Protein AF-A0A3N5TN96-F1 (afdb_monomer_lite)

Secondary structure (DSSP, 8-state):
------TTS----S--SSS-TTT-HHHHHHHHHHHHHHHHHHHSTTEEEEEEEEE--TTS-TTS-SEEEEEEEEPTT--HHHHHHHHHHHHHHHHHTHHHHHHHHHTT-S---

pLDDT: mean 84.83, std 13.19, range [49.75, 96.5]

Structure (mmCIF, N/CA/C/O backbone):
data_AF-A0A3N5TN96-F1
#
_entry.id   AF-A0A3N5TN96-F1
#
loop_
_atom_site.group_PDB
_atom_site.id
_atom_site.type_symbol
_atom_site.label_atom_id
_atom_site.label_alt_id
_atom_site.label_comp_id
_atom_site.label_asym_id
_atom_site.label_entity_id
_atom_site.label_seq_id
_atom_site.pdbx_PDB_ins_code
_atom_site.Cartn_x
_atom_site.Cartn_y
_atom_site.Cartn_z
_atom_site.occupancy
_atom_site.B_iso_or_equiv
_atom_site.auth_seq_id
_atom_site.auth_comp_id
_atom_site.auth_asym_id
_atom_site.auth_atom_id
_atom_site.pdbx_PDB_model_num
ATOM 1 N N . LEU A 1 1 ? -4.524 7.836 -9.790 1.00 65.06 1 LEU A N 1
ATOM 2 C CA . LEU A 1 1 ? -4.500 8.753 -8.627 1.00 65.06 1 LEU A CA 1
ATOM 3 C C . LEU A 1 1 ? -5.920 9.206 -8.350 1.00 65.06 1 LEU A C 1
ATOM 5 O O . LEU A 1 1 ? -6.777 9.007 -9.201 1.00 65.06 1 LEU A O 1
ATOM 9 N N . ASN A 1 2 ? -6.171 9.800 -7.188 1.00 67.44 2 ASN A N 1
ATOM 10 C CA . ASN A 1 2 ? -7.531 10.164 -6.786 1.00 67.44 2 ASN A CA 1
ATOM 11 C C . ASN A 1 2 ? -8.064 11.427 -7.483 1.00 67.44 2 ASN A C 1
ATOM 13 O O . ASN A 1 2 ? -9.220 11.766 -7.275 1.00 67.44 2 ASN A O 1
ATOM 17 N N . GLY A 1 3 ? -7.242 12.130 -8.276 1.00 70.38 3 GLY A N 1
ATOM 18 C CA . GLY A 1 3 ? -7.650 13.336 -9.015 1.00 70.38 3 GLY A CA 1
ATOM 19 C C . GLY A 1 3 ? -7.964 14.549 -8.130 1.00 70.38 3 GLY A C 1
ATOM 20 O O . GLY A 1 3 ? -8.444 15.561 -8.625 1.00 70.38 3 GLY A O 1
ATOM 21 N N . LEU A 1 4 ? -7.698 14.453 -6.825 1.00 75.00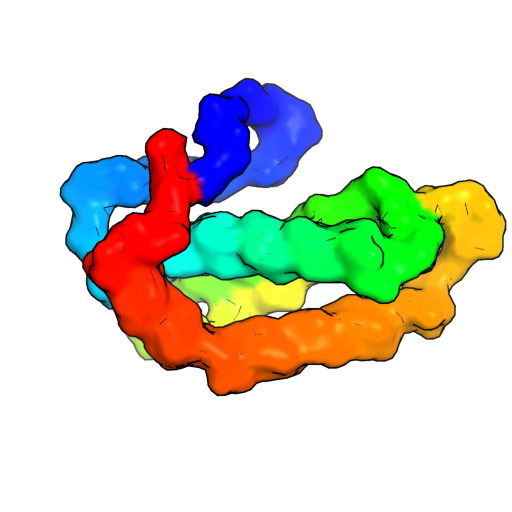 4 LEU A N 1
ATOM 22 C CA . LEU A 1 4 ? -7.995 15.476 -5.828 1.00 75.00 4 LEU A CA 1
ATOM 23 C C . LEU A 1 4 ? -6.705 16.117 -5.321 1.00 75.00 4 LEU A C 1
ATOM 25 O O . LEU A 1 4 ? -5.695 15.435 -5.144 1.00 75.00 4 LEU A O 1
ATOM 29 N N . ILE A 1 5 ? -6.777 17.410 -5.019 1.00 73.00 5 ILE A N 1
ATOM 30 C CA . ILE A 1 5 ? -5.771 18.123 -4.231 1.00 73.00 5 ILE A CA 1
ATOM 31 C C . ILE A 1 5 ? -6.324 18.204 -2.805 1.00 73.0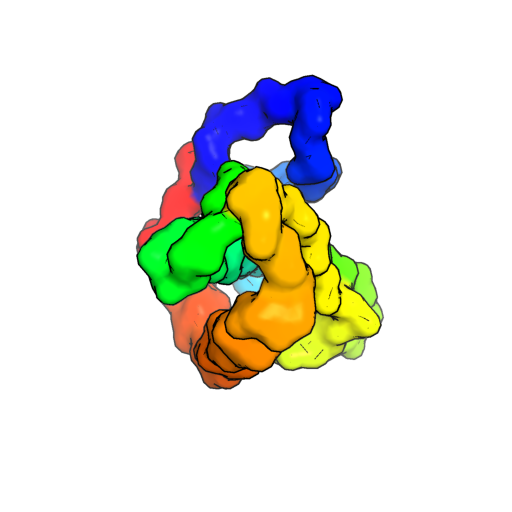0 5 ILE A C 1
ATOM 33 O O . ILE A 1 5 ? -7.274 18.943 -2.555 1.00 73.00 5 ILE A O 1
ATOM 37 N N . SER A 1 6 ? -5.782 17.408 -1.880 1.00 68.25 6 SER A N 1
ATOM 38 C CA . SER A 1 6 ? -6.214 17.398 -0.476 1.00 68.25 6 SER A CA 1
ATOM 39 C C . SER A 1 6 ? -5.247 18.195 0.391 1.00 68.25 6 SER A C 1
ATOM 41 O O . SER A 1 6 ? -4.088 17.825 0.521 1.00 68.25 6 SER A O 1
ATOM 43 N N . MET A 1 7 ? -5.721 19.267 1.027 1.00 68.19 7 MET A N 1
ATOM 44 C CA . MET A 1 7 ? -4.884 20.100 1.908 1.00 68.19 7 MET A CA 1
ATOM 45 C C . MET A 1 7 ? -4.556 19.421 3.247 1.00 68.19 7 MET A C 1
ATOM 47 O O . MET A 1 7 ? -3.576 19.785 3.889 1.00 68.19 7 MET A O 1
ATOM 51 N N . ASN A 1 8 ? -5.358 18.434 3.660 1.00 70.12 8 ASN A N 1
ATOM 52 C CA . ASN A 1 8 ? -5.294 17.837 4.998 1.00 70.12 8 ASN A CA 1
ATOM 53 C C . ASN A 1 8 ? -4.795 16.383 5.000 1.00 70.12 8 ASN A C 1
ATOM 55 O O . ASN A 1 8 ? -4.774 15.757 6.058 1.00 70.12 8 ASN A O 1
ATOM 59 N N . TRP A 1 9 ? -4.411 15.827 3.844 1.00 72.25 9 TRP A N 1
ATOM 60 C CA . TRP A 1 9 ? -3.940 14.442 3.730 1.00 72.25 9 TRP A CA 1
ATOM 61 C C . TRP A 1 9 ? -2.518 14.354 3.175 1.00 72.25 9 TRP A C 1
ATOM 63 O O . TRP A 1 9 ? -2.139 15.183 2.345 1.00 72.25 9 TRP A O 1
ATOM 73 N N . PRO A 1 10 ? -1.737 13.330 3.573 1.00 72.44 10 PRO A N 1
ATOM 74 C CA . PRO A 1 10 ? -0.440 13.066 2.965 1.00 72.44 10 PRO A CA 1
ATOM 75 C C . PRO A 1 10 ? -0.573 12.900 1.445 1.00 72.44 10 PRO A C 1
ATOM 77 O O . PRO A 1 10 ? -1.334 12.057 0.967 1.00 72.44 10 PRO A O 1
ATOM 80 N N . MET A 1 11 ? 0.182 13.694 0.687 1.00 68.12 11 MET A N 1
ATOM 81 C CA . MET A 1 11 ? 0.251 13.617 -0.773 1.00 68.12 11 MET A CA 1
ATOM 82 C C . MET A 1 11 ? 1.701 13.486 -1.227 1.00 68.12 11 MET A C 1
ATOM 84 O O . MET A 1 11 ? 2.602 14.113 -0.670 1.00 68.12 11 MET A O 1
ATOM 88 N N . GLY A 1 12 ? 1.922 12.698 -2.278 1.00 60.56 12 GLY A N 1
ATOM 89 C CA . GLY A 1 12 ? 3.187 12.730 -3.000 1.00 60.56 12 GLY A CA 1
ATOM 90 C C . GLY A 1 12 ? 3.354 14.079 -3.701 1.00 60.56 12 GLY A C 1
ATOM 91 O O . GLY A 1 12 ? 2.438 14.554 -4.365 1.00 60.56 12 GLY A O 1
ATOM 92 N N . THR A 1 13 ? 4.532 14.688 -3.586 1.00 66.06 13 THR A N 1
ATOM 93 C CA . THR A 1 13 ? 4.869 15.957 -4.261 1.00 66.06 13 THR A CA 1
ATOM 94 C C . THR A 1 13 ? 5.289 15.761 -5.720 1.00 66.06 13 THR A C 1
ATOM 96 O O . THR A 1 13 ? 5.541 16.721 -6.447 1.00 66.06 13 THR A O 1
ATOM 99 N N . GLU A 1 14 ? 5.375 14.509 -6.171 1.00 63.91 14 GLU A N 1
ATOM 100 C CA . GLU A 1 14 ? 5.833 14.173 -7.507 1.00 63.91 14 GLU A CA 1
ATOM 101 C C . GLU A 1 14 ? 4.707 14.226 -8.549 1.00 63.91 14 GLU A C 1
ATOM 103 O O . GLU A 1 14 ? 3.729 13.479 -8.482 1.00 63.91 14 GLU A O 1
ATOM 108 N N . ALA A 1 15 ? 4.896 15.059 -9.578 1.00 59.25 15 ALA A N 1
ATOM 109 C CA . ALA A 1 15 ? 4.016 15.099 -10.740 1.00 59.25 15 ALA A CA 1
ATOM 110 C C . ALA A 1 15 ? 3.974 13.736 -11.450 1.00 59.25 15 ALA A C 1
ATOM 112 O O . ALA A 1 15 ? 5.001 13.226 -11.906 1.00 59.25 15 ALA A O 1
ATOM 113 N N . ALA A 1 16 ? 2.772 13.172 -11.576 1.00 57.81 16 ALA A N 1
ATOM 114 C CA . ALA A 1 16 ? 2.560 11.867 -12.194 1.00 57.81 16 ALA A CA 1
ATOM 115 C C . ALA A 1 16 ? 2.223 11.942 -13.702 1.00 57.81 16 ALA A C 1
ATOM 117 O O . ALA A 1 16 ? 2.407 10.961 -14.433 1.00 57.81 16 ALA A O 1
ATOM 118 N N . ALA A 1 17 ? 1.753 13.091 -14.198 1.00 57.06 17 ALA A N 1
ATOM 119 C CA . ALA A 1 17 ? 1.492 13.337 -15.619 1.00 57.06 17 ALA A CA 1
ATOM 120 C C . ALA A 1 17 ? 2.783 13.698 -16.389 1.00 57.06 17 ALA A C 1
ATOM 122 O O . ALA A 1 17 ? 3.701 14.289 -15.830 1.00 57.06 17 ALA A O 1
ATOM 123 N N . GLY A 1 18 ? 2.871 13.323 -17.672 1.00 49.97 18 GLY A N 1
ATOM 124 C CA . GLY A 1 18 ? 3.956 13.738 -18.584 1.00 49.97 18 GLY A CA 1
ATOM 125 C C . GLY A 1 18 ? 5.317 13.038 -18.431 1.00 49.97 18 GLY A C 1
ATOM 126 O O . GLY A 1 18 ? 6.147 13.140 -19.329 1.00 49.97 18 GLY A O 1
ATOM 127 N N . LYS A 1 19 ? 5.558 12.288 -17.350 1.00 56.38 19 LYS A N 1
ATOM 128 C CA . LYS A 1 19 ? 6.827 11.568 -17.128 1.00 56.38 19 LYS A CA 1
ATOM 129 C C . LYS A 1 19 ? 6.807 10.129 -17.659 1.00 56.38 19 LYS A C 1
ATOM 131 O O . LYS A 1 19 ? 5.747 9.495 -17.719 1.00 56.38 19 LYS A O 1
ATOM 136 N N . ASN A 1 20 ? 7.987 9.617 -18.034 1.00 49.75 20 ASN A N 1
ATOM 137 C CA . ASN A 1 20 ? 8.156 8.291 -18.635 1.00 49.75 20 ASN A CA 1
ATOM 138 C C . ASN A 1 20 ? 7.535 7.194 -17.746 1.00 49.75 20 ASN A C 1
ATOM 140 O O . ASN A 1 20 ? 7.835 7.107 -16.556 1.00 49.75 20 ASN A O 1
ATOM 144 N N . ARG A 1 21 ? 6.653 6.364 -18.323 1.00 50.69 21 ARG A N 1
ATOM 145 C CA . ARG A 1 21 ? 5.788 5.421 -17.582 1.00 50.69 21 ARG A CA 1
ATOM 146 C C . ARG A 1 21 ? 6.557 4.297 -16.884 1.00 50.69 21 ARG A C 1
ATOM 148 O O . ARG A 1 21 ? 5.997 3.646 -16.014 1.00 50.69 21 ARG A O 1
ATOM 155 N N . VAL A 1 22 ? 7.804 4.069 -17.291 1.00 50.97 22 VAL A N 1
ATOM 156 C CA . VAL A 1 22 ? 8.610 2.906 -16.896 1.00 50.97 22 VAL A CA 1
ATOM 157 C C . VAL A 1 22 ? 9.706 3.271 -15.890 1.00 50.97 22 VAL A C 1
ATOM 159 O O . VAL A 1 22 ? 10.115 2.432 -15.098 1.00 50.97 22 VAL A O 1
ATOM 162 N N . SER A 1 23 ? 10.186 4.516 -15.894 1.00 55.78 23 SER A N 1
ATOM 163 C CA . SER A 1 23 ? 11.493 4.847 -15.300 1.00 55.78 23 SER A CA 1
ATOM 164 C C . SER A 1 23 ? 11.424 5.590 -13.970 1.00 55.78 23 SER A C 1
ATOM 166 O O . SER A 1 23 ? 12.463 5.804 -13.352 1.00 55.78 23 SER A O 1
ATOM 168 N N . GLN A 1 24 ? 10.239 6.030 -13.538 1.00 70.25 24 GLN A N 1
ATOM 169 C CA . GLN A 1 24 ? 10.123 6.852 -12.339 1.00 70.25 24 GLN A CA 1
ATOM 170 C C . GLN A 1 24 ? 9.367 6.135 -11.224 1.00 70.25 24 GLN A C 1
ATOM 172 O O . GLN A 1 24 ? 8.143 5.992 -11.264 1.00 70.25 24 GLN A O 1
ATOM 177 N N . ALA A 1 25 ? 10.127 5.707 -10.216 1.00 76.75 25 ALA A N 1
ATOM 178 C CA . ALA A 1 25 ? 9.627 4.939 -9.084 1.00 76.75 25 ALA A CA 1
ATOM 179 C C . ALA A 1 25 ? 8.473 5.636 -8.347 1.00 76.75 25 ALA A C 1
ATOM 181 O O . ALA A 1 25 ? 7.506 4.971 -7.991 1.00 76.75 25 ALA A O 1
ATOM 182 N N . GLY A 1 26 ? 8.500 6.963 -8.175 1.00 77.00 26 GLY A N 1
ATOM 183 C CA . GLY A 1 26 ? 7.452 7.636 -7.405 1.00 77.00 26 GLY A CA 1
ATOM 184 C C . GLY A 1 26 ? 6.095 7.706 -8.114 1.00 77.00 26 GLY A C 1
ATOM 185 O O . GLY A 1 26 ? 5.069 7.606 -7.446 1.00 77.00 26 GLY A O 1
ATOM 186 N N . LYS A 1 27 ? 6.026 7.710 -9.455 1.00 80.06 27 LYS A N 1
ATOM 187 C CA . LYS A 1 27 ? 4.748 7.509 -10.169 1.00 80.06 27 LYS A CA 1
ATOM 188 C C . LYS A 1 27 ? 4.183 6.107 -9.935 1.00 80.06 27 LYS A C 1
ATOM 190 O O . LYS A 1 27 ? 2.986 5.968 -9.682 1.00 80.06 27 LYS A O 1
ATOM 195 N N . ILE A 1 28 ? 5.034 5.084 -10.031 1.00 87.75 28 ILE A N 1
ATOM 196 C CA . ILE A 1 28 ? 4.649 3.686 -9.794 1.00 87.75 28 ILE A CA 1
ATOM 197 C C . ILE A 1 28 ? 4.127 3.546 -8.362 1.00 87.75 28 ILE A C 1
ATOM 199 O O . ILE A 1 28 ? 3.011 3.069 -8.158 1.00 87.75 28 ILE A O 1
ATOM 203 N N . TYR A 1 29 ? 4.887 4.040 -7.386 1.00 90.69 29 TYR A N 1
ATOM 204 C CA . TYR A 1 29 ? 4.541 3.970 -5.973 1.00 90.69 29 TYR A CA 1
ATOM 205 C C . TYR A 1 29 ? 3.313 4.786 -5.603 1.00 90.69 29 TYR A C 1
ATOM 207 O O . TYR A 1 29 ? 2.509 4.303 -4.819 1.00 90.69 29 TYR A O 1
ATOM 215 N N . ASN A 1 30 ? 3.087 5.950 -6.207 1.00 88.44 30 ASN A N 1
ATOM 216 C CA . ASN A 1 30 ? 1.858 6.705 -5.980 1.00 88.44 30 ASN A CA 1
ATOM 217 C C . ASN A 1 30 ? 0.615 5.904 -6.404 1.00 88.44 30 ASN A C 1
ATOM 219 O O . ASN A 1 30 ? -0.364 5.819 -5.663 1.00 88.44 30 ASN A O 1
ATOM 223 N N . VAL A 1 31 ? 0.637 5.278 -7.586 1.00 90.44 31 VAL A N 1
ATOM 224 C CA . VAL A 1 31 ? -0.498 4.458 -8.046 1.00 90.44 31 VAL A CA 1
ATOM 225 C C . VAL A 1 31 ? -0.625 3.178 -7.211 1.00 90.44 31 VAL A C 1
ATOM 227 O O . VAL A 1 31 ? -1.741 2.797 -6.853 1.00 90.44 31 VAL A O 1
ATOM 230 N N . LEU A 1 32 ? 0.498 2.545 -6.863 1.00 92.44 32 LEU A N 1
ATOM 231 C CA . LEU A 1 32 ? 0.533 1.343 -6.029 1.00 92.44 32 LEU A CA 1
ATOM 232 C C . LEU A 1 32 ? -0.003 1.614 -4.617 1.00 92.44 32 LEU A C 1
ATOM 234 O O . LEU A 1 32 ? -0.851 0.868 -4.137 1.00 92.44 32 LEU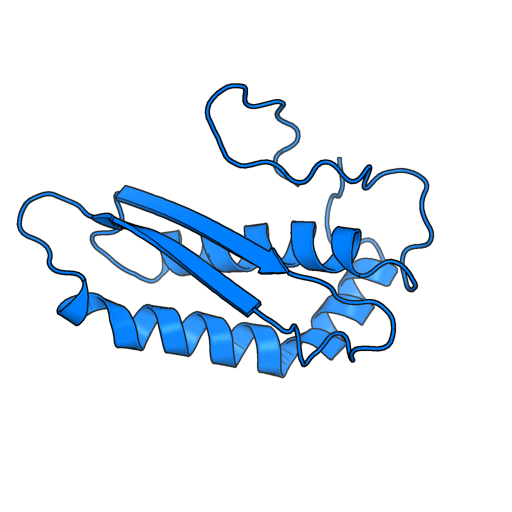 A O 1
ATOM 238 N N . ALA A 1 33 ? 0.410 2.711 -3.984 1.00 93.62 33 ALA A N 1
ATOM 239 C CA . ALA A 1 33 ? -0.054 3.122 -2.664 1.00 93.62 33 ALA A CA 1
ATOM 240 C C . ALA A 1 33 ? -1.579 3.280 -2.634 1.00 93.62 33 ALA A C 1
ATOM 242 O O . ALA A 1 33 ? -2.239 2.753 -1.741 1.00 93.62 33 ALA A O 1
ATOM 243 N N . HIS A 1 34 ? -2.165 3.915 -3.654 1.00 92.44 34 HIS A N 1
ATOM 244 C CA . HIS A 1 34 ? -3.621 4.008 -3.777 1.00 92.44 34 HIS A CA 1
ATOM 245 C C . HIS A 1 34 ? -4.299 2.653 -3.995 1.00 92.44 34 HIS A C 1
ATOM 247 O O . HIS A 1 34 ? -5.378 2.418 -3.450 1.00 92.44 34 HIS A O 1
ATOM 253 N N . LYS A 1 35 ? -3.695 1.761 -4.789 1.00 93.56 35 LYS A N 1
ATOM 254 C CA . LYS A 1 35 ? -4.218 0.407 -5.011 1.00 93.56 35 LYS A CA 1
ATOM 255 C C . LYS A 1 35 ? -4.245 -0.385 -3.702 1.00 93.56 35 LYS A C 1
ATOM 257 O O . LYS A 1 35 ? -5.295 -0.930 -3.365 1.00 93.56 35 LYS A O 1
ATOM 262 N N . ILE A 1 36 ? -3.142 -0.376 -2.954 1.00 95.62 36 ILE A N 1
ATOM 263 C CA . ILE A 1 36 ? -3.018 -1.041 -1.653 1.00 95.62 36 ILE A CA 1
ATOM 264 C C . ILE A 1 36 ? -4.008 -0.444 -0.649 1.00 95.62 36 ILE A C 1
ATOM 266 O O . ILE A 1 36 ? -4.759 -1.190 -0.028 1.00 95.62 36 ILE A O 1
ATOM 270 N N . ALA A 1 37 ? -4.075 0.888 -0.533 1.00 95.50 37 ALA A N 1
ATOM 271 C CA . ALA A 1 37 ? -5.003 1.567 0.375 1.00 95.50 37 ALA A CA 1
ATOM 272 C C . ALA A 1 37 ? -6.456 1.154 0.094 1.00 95.50 37 ALA A C 1
ATOM 274 O O . ALA A 1 37 ? -7.207 0.809 1.003 1.00 95.50 37 ALA A O 1
ATOM 275 N N . LYS A 1 38 ? -6.838 1.126 -1.189 1.00 94.62 38 LYS A N 1
ATOM 276 C CA . LYS A 1 38 ? -8.181 0.737 -1.628 1.00 94.62 38 LYS A CA 1
ATOM 277 C C . LYS A 1 38 ? -8.493 -0.732 -1.347 1.00 94.62 38 LYS A C 1
ATOM 279 O O . LYS A 1 38 ? -9.638 -1.036 -1.028 1.00 94.62 38 LYS A O 1
ATOM 284 N N . GLN A 1 39 ? -7.526 -1.633 -1.507 1.00 95.00 39 GLN A N 1
ATOM 285 C CA . GLN A 1 39 ? -7.711 -3.047 -1.176 1.00 95.00 39 GLN A CA 1
ATOM 286 C C . GLN A 1 39 ? -7.822 -3.257 0.329 1.00 95.00 39 GLN A C 1
ATOM 288 O O . GLN A 1 39 ? -8.801 -3.843 0.772 1.00 95.00 39 GLN A O 1
ATOM 293 N N . GLY A 1 40 ? -6.888 -2.707 1.111 1.00 95.25 40 GLY A N 1
ATOM 294 C CA . GLY A 1 40 ? -6.916 -2.798 2.569 1.00 95.25 40 GLY A CA 1
ATOM 295 C C . GLY A 1 40 ? -8.233 -2.282 3.144 1.00 95.25 40 GLY A C 1
ATOM 296 O O . GLY A 1 40 ? -8.875 -2.986 3.910 1.00 95.25 40 GLY A O 1
ATOM 297 N N . TYR A 1 41 ? -8.699 -1.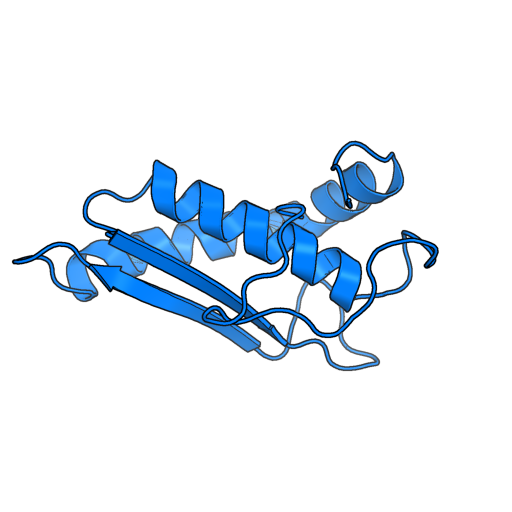116 2.688 1.00 95.81 41 TYR A N 1
ATOM 298 C CA . TYR A 1 41 ? -9.982 -0.552 3.117 1.00 95.81 41 TYR A CA 1
ATOM 299 C C . TYR A 1 41 ? -11.201 -1.424 2.760 1.00 95.81 41 TYR A C 1
ATOM 301 O O . TYR A 1 41 ? -12.202 -1.399 3.462 1.00 95.81 41 TYR A O 1
ATOM 309 N N . ARG A 1 42 ? -11.153 -2.175 1.650 1.00 95.31 42 ARG A N 1
ATOM 310 C CA . ARG A 1 42 ? -12.273 -3.023 1.200 1.00 95.31 42 ARG A CA 1
ATOM 311 C C . ARG A 1 42 ? -12.271 -4.416 1.817 1.00 95.31 42 ARG A C 1
ATOM 313 O O . ARG A 1 42 ? -13.335 -5.006 1.956 1.00 95.31 42 ARG A O 1
ATOM 320 N N . GLU A 1 43 ? -11.092 -4.965 2.078 1.00 95.19 43 GLU A N 1
ATOM 321 C CA . GLU A 1 43 ? -10.913 -6.354 2.511 1.00 95.19 43 GLU A CA 1
ATOM 322 C C . GLU A 1 43 ? -10.839 -6.493 4.034 1.00 95.19 43 GLU A C 1
ATOM 324 O O . GLU A 1 43 ? -11.107 -7.572 4.557 1.00 95.19 43 GLU A O 1
ATOM 329 N N . ILE A 1 44 ? -10.470 -5.425 4.746 1.00 95.56 44 ILE A N 1
ATOM 330 C CA . ILE A 1 44 ? -10.238 -5.450 6.189 1.00 95.56 44 ILE A CA 1
ATOM 331 C C . ILE A 1 44 ? -11.326 -4.635 6.885 1.00 95.56 44 ILE A C 1
ATOM 333 O O . ILE A 1 44 ? -11.360 -3.408 6.801 1.00 95.56 44 ILE A O 1
ATOM 337 N N . ASP A 1 45 ? -12.197 -5.341 7.600 1.00 94.31 45 ASP A N 1
ATOM 338 C CA . ASP A 1 45 ? -13.264 -4.741 8.396 1.00 94.31 45 ASP A CA 1
ATOM 339 C C . ASP A 1 45 ? -12.713 -3.934 9.587 1.00 94.31 45 ASP A C 1
ATOM 341 O O . ASP A 1 45 ? -11.689 -4.280 10.184 1.00 94.31 45 ASP A O 1
ATOM 345 N N . GLY A 1 46 ? -13.403 -2.851 9.950 1.00 93.94 46 GLY A N 1
ATOM 346 C CA . GLY A 1 46 ? -13.026 -1.987 11.071 1.00 93.94 46 GLY A CA 1
ATOM 347 C C . GLY A 1 46 ? -11.956 -0.928 10.774 1.00 93.94 46 GLY A C 1
ATOM 348 O O . GLY A 1 46 ? -11.516 -0.244 11.703 1.00 93.94 46 GLY A O 1
ATOM 349 N N . ILE A 1 47 ? -11.530 -0.760 9.515 1.00 96.31 47 ILE A N 1
ATOM 350 C CA . ILE A 1 47 ? -10.683 0.367 9.094 1.00 96.31 47 ILE A CA 1
ATOM 351 C C . ILE A 1 47 ? -11.558 1.587 8.798 1.00 96.31 47 ILE A C 1
ATOM 353 O O . ILE A 1 47 ? -12.367 1.580 7.874 1.00 96.31 47 ILE A O 1
ATOM 357 N N . LYS A 1 48 ? -11.324 2.682 9.526 1.00 95.94 48 LYS A N 1
ATOM 358 C CA . LYS A 1 48 ? -11.955 3.980 9.267 1.00 95.94 48 LYS A CA 1
ATOM 359 C C . LYS A 1 48 ? -11.198 4.777 8.204 1.00 95.94 48 LYS A C 1
ATOM 361 O O . LYS A 1 48 ? -11.811 5.329 7.296 1.00 95.94 48 LYS A O 1
ATOM 366 N N . GLU A 1 49 ? -9.871 4.828 8.306 1.00 94.44 49 GLU A N 1
ATOM 367 C CA . GLU A 1 49 ? -8.992 5.505 7.342 1.00 94.44 49 GLU A CA 1
ATOM 368 C C . GLU A 1 49 ? -7.689 4.725 7.173 1.00 94.44 49 GLU A C 1
ATOM 370 O O . GLU A 1 49 ? -7.181 4.140 8.131 1.00 94.44 49 GLU A O 1
ATOM 375 N N . VAL A 1 50 ? -7.122 4.748 5.967 1.00 95.00 50 VAL A N 1
ATOM 376 C CA . VAL A 1 50 ? -5.821 4.140 5.675 1.00 95.00 50 VAL A CA 1
ATOM 377 C C . VAL A 1 50 ? -5.006 5.020 4.737 1.00 95.00 50 VAL A C 1
ATOM 379 O O . VAL A 1 50 ? -5.482 5.452 3.687 1.00 95.00 50 VAL A O 1
ATOM 382 N N . TYR A 1 51 ? -3.747 5.232 5.103 1.00 95.00 51 TYR A N 1
ATOM 383 C CA . TYR A 1 51 ? -2.755 5.939 4.303 1.00 95.00 51 TYR A CA 1
ATOM 384 C C . TYR A 1 51 ? -1.573 5.010 4.057 1.00 95.00 51 TYR A C 1
ATOM 386 O O . TYR A 1 51 ? -1.009 4.455 5.000 1.00 95.00 51 TYR A O 1
ATOM 394 N N . ILE A 1 52 ? -1.193 4.848 2.791 1.00 95.25 52 ILE A N 1
ATOM 395 C CA . ILE A 1 52 ? -0.038 4.043 2.394 1.00 95.25 52 ILE A CA 1
ATOM 396 C C . ILE A 1 52 ? 1.071 4.982 1.942 1.00 95.25 52 ILE A C 1
ATOM 398 O O . ILE A 1 52 ? 0.880 5.779 1.025 1.00 95.25 52 ILE A O 1
ATOM 402 N N . ILE A 1 53 ? 2.227 4.878 2.589 1.00 93.31 53 ILE A N 1
ATOM 403 C CA . ILE A 1 53 ? 3.416 5.676 2.298 1.00 93.31 53 ILE A CA 1
ATOM 404 C C . ILE A 1 53 ? 4.507 4.718 1.835 1.00 93.31 53 ILE A C 1
ATOM 406 O O . ILE A 1 53 ? 4.858 3.785 2.553 1.00 93.31 53 ILE A O 1
ATOM 410 N N . ILE A 1 54 ? 5.044 4.953 0.640 1.00 93.06 54 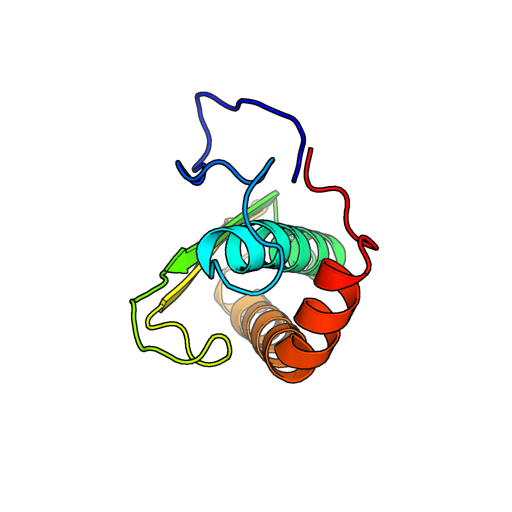ILE A N 1
ATOM 411 C CA . ILE A 1 54 ? 6.140 4.167 0.069 1.00 93.06 54 ILE A CA 1
ATOM 412 C C . ILE A 1 54 ? 7.305 5.111 -0.195 1.00 93.06 54 ILE A C 1
ATOM 414 O O . ILE A 1 54 ? 7.147 6.123 -0.880 1.00 93.06 54 ILE A O 1
ATOM 418 N N . LEU A 1 55 ? 8.476 4.777 0.339 1.00 90.56 55 LEU A N 1
ATOM 419 C CA . LEU A 1 55 ? 9.698 5.535 0.111 1.00 90.56 55 LEU A CA 1
ATOM 420 C C . LEU A 1 55 ? 10.482 4.916 -1.043 1.00 90.56 55 LEU A C 1
ATOM 422 O O . LEU A 1 55 ? 10.822 3.737 -1.010 1.00 90.56 55 LEU A O 1
ATOM 426 N N . SER A 1 56 ? 10.818 5.722 -2.048 1.00 86.62 56 SER A N 1
ATOM 427 C CA . SER A 1 56 ? 11.769 5.333 -3.091 1.00 86.62 56 SER A CA 1
ATOM 428 C C . SER A 1 56 ? 13.179 5.804 -2.766 1.00 86.62 56 SER A C 1
ATOM 430 O O . SER A 1 56 ? 13.360 6.928 -2.300 1.00 86.62 56 SER A O 1
ATOM 432 N N . ARG A 1 57 ? 14.182 5.004 -3.135 1.00 85.62 57 ARG A N 1
ATOM 433 C CA . ARG A 1 57 ? 15.590 5.410 -3.167 1.00 85.62 57 ARG A CA 1
ATOM 434 C C . ARG A 1 57 ? 16.186 5.081 -4.531 1.00 85.62 57 ARG A C 1
ATOM 436 O O . ARG A 1 57 ? 15.986 3.987 -5.052 1.00 85.62 57 ARG A O 1
ATOM 443 N N . ILE A 1 58 ? 16.908 6.038 -5.114 1.00 83.38 58 ILE A N 1
ATOM 444 C CA . ILE A 1 58 ? 17.582 5.861 -6.408 1.00 83.38 58 ILE A CA 1
ATOM 445 C C . ILE A 1 58 ? 18.525 4.653 -6.335 1.00 83.38 58 ILE A C 1
ATOM 447 O O . ILE A 1 58 ? 19.201 4.448 -5.329 1.00 83.38 58 ILE A O 1
ATOM 451 N N . GLY A 1 59 ? 18.536 3.843 -7.396 1.00 84.12 59 GLY A N 1
ATOM 452 C CA . GLY A 1 59 ? 19.356 2.632 -7.483 1.00 84.12 59 GLY A CA 1
ATOM 453 C C . GLY A 1 59 ? 18.816 1.434 -6.698 1.00 84.12 59 GLY A C 1
ATOM 454 O O . GLY A 1 59 ? 19.448 0.386 -6.705 1.00 84.12 59 GLY A O 1
ATOM 455 N N . THR A 1 60 ? 17.661 1.563 -6.037 1.00 85.56 60 THR A N 1
ATOM 456 C CA . THR A 1 60 ? 16.996 0.438 -5.364 1.00 85.56 60 THR A CA 1
ATOM 457 C C . THR A 1 60 ? 15.972 -0.210 -6.312 1.00 85.56 60 THR A C 1
ATOM 459 O O . THR A 1 60 ? 15.292 0.530 -7.035 1.00 85.56 60 THR A O 1
ATOM 462 N N . PRO A 1 61 ? 15.855 -1.553 -6.354 1.00 88.06 61 PRO A N 1
ATOM 463 C CA . PRO A 1 61 ? 14.819 -2.233 -7.130 1.00 88.06 61 PRO A CA 1
ATOM 464 C C . PRO A 1 61 ? 13.407 -1.750 -6.768 1.00 88.06 61 PRO A C 1
ATOM 466 O O . PRO A 1 61 ? 13.136 -1.374 -5.629 1.00 88.06 61 PRO A O 1
ATOM 469 N N . ILE A 1 62 ? 12.495 -1.756 -7.746 1.00 87.25 62 ILE A N 1
ATOM 470 C CA . ILE A 1 62 ? 11.110 -1.294 -7.539 1.00 87.25 62 ILE A CA 1
ATOM 471 C C . ILE A 1 62 ? 10.318 -2.227 -6.609 1.00 87.25 62 ILE A C 1
ATOM 473 O O . ILE A 1 62 ? 9.350 -1.807 -5.986 1.00 87.25 62 ILE A O 1
ATOM 477 N N . ASP A 1 63 ? 10.714 -3.496 -6.539 1.00 90.06 63 ASP A N 1
ATOM 478 C CA . ASP A 1 63 ? 10.134 -4.532 -5.690 1.00 90.06 63 ASP A CA 1
ATOM 479 C C . ASP A 1 63 ? 10.709 -4.546 -4.264 1.00 90.06 63 ASP A C 1
ATOM 481 O O . ASP A 1 63 ? 10.174 -5.260 -3.422 1.00 90.06 63 ASP A O 1
ATOM 485 N N . ASP A 1 64 ? 11.723 -3.721 -3.973 1.00 89.88 64 ASP A N 1
ATOM 486 C CA . ASP A 1 64 ? 12.397 -3.654 -2.668 1.00 89.88 64 ASP A CA 1
ATOM 487 C C . ASP A 1 64 ? 12.530 -2.204 -2.147 1.00 89.88 64 ASP A C 1
ATOM 489 O O . ASP A 1 64 ? 13.632 -1.674 -1.986 1.00 89.88 64 ASP A O 1
ATOM 493 N N . PRO A 1 65 ? 11.420 -1.474 -1.933 1.00 91.50 65 PRO A N 1
ATOM 494 C CA . PRO A 1 65 ? 11.485 -0.127 -1.378 1.00 91.50 65 PRO A CA 1
ATOM 495 C C . PRO A 1 65 ? 12.102 -0.130 0.033 1.00 91.50 65 PRO A C 1
ATOM 497 O O . PRO A 1 65 ? 11.721 -0.951 0.865 1.00 91.50 65 PRO A O 1
ATOM 500 N N . PRO A 1 66 ? 12.951 0.858 0.382 1.00 90.69 66 PRO A N 1
ATOM 501 C CA . PRO A 1 66 ? 13.516 0.966 1.730 1.00 90.69 66 PRO A CA 1
ATOM 502 C C . PRO A 1 66 ? 12.483 1.062 2.858 1.00 90.69 66 PRO A C 1
ATOM 504 O O . PRO A 1 66 ? 12.815 0.800 4.011 1.00 90.69 66 PRO A O 1
ATOM 507 N N . MET A 1 67 ? 11.262 1.513 2.552 1.00 92.94 67 MET A N 1
ATOM 508 C CA . MET A 1 67 ? 10.174 1.598 3.519 1.00 92.94 67 MET A CA 1
ATOM 509 C C . MET A 1 67 ? 8.812 1.557 2.823 1.00 92.94 67 MET A C 1
ATOM 511 O O . MET A 1 67 ? 8.579 2.267 1.840 1.00 92.94 67 MET A O 1
ATOM 515 N N . VAL A 1 68 ? 7.894 0.794 3.417 1.00 93.88 68 VAL A N 1
ATOM 516 C CA . VAL A 1 68 ? 6.456 0.807 3.135 1.00 93.88 68 VAL A CA 1
ATOM 517 C C . VAL A 1 68 ? 5.726 0.854 4.468 1.00 93.88 68 VAL A C 1
ATOM 519 O O . VAL A 1 68 ? 5.961 0.011 5.329 1.00 93.88 68 VAL A O 1
ATOM 522 N N . THR A 1 69 ? 4.833 1.824 4.635 1.00 94.44 69 THR A N 1
ATOM 523 C CA . THR A 1 69 ? 4.124 2.047 5.897 1.00 94.44 69 THR A CA 1
ATOM 524 C C . THR A 1 69 ? 2.634 2.217 5.643 1.00 94.44 69 THR A C 1
ATOM 526 O O . THR A 1 69 ? 2.235 3.019 4.798 1.00 94.44 69 THR A O 1
ATOM 529 N N . ALA A 1 70 ? 1.811 1.501 6.413 1.00 95.06 70 ALA A N 1
ATOM 530 C CA . ALA A 1 70 ? 0.383 1.771 6.545 1.00 95.06 70 ALA A CA 1
ATOM 531 C C . ALA A 1 70 ? 0.129 2.565 7.830 1.00 95.06 70 ALA A C 1
ATOM 533 O O . ALA A 1 70 ? 0.437 2.096 8.924 1.00 95.06 70 ALA A O 1
ATOM 534 N N . GLN A 1 71 ? -0.461 3.750 7.705 1.00 94.69 71 GLN A N 1
ATOM 535 C CA . GLN A 1 71 ? -1.046 4.472 8.832 1.00 94.69 71 GLN A CA 1
ATOM 536 C C . GLN A 1 71 ? -2.549 4.226 8.817 1.00 94.69 71 GLN A C 1
ATOM 538 O O . GLN A 1 71 ? -3.202 4.486 7.807 1.00 94.69 71 GLN A O 1
ATOM 543 N N . ILE A 1 72 ? -3.087 3.686 9.909 1.00 95.00 72 ILE A N 1
ATOM 544 C CA . ILE A 1 72 ? -4.469 3.207 9.966 1.00 95.00 72 ILE A CA 1
ATOM 545 C C . ILE A 1 72 ? -5.186 3.847 11.149 1.00 95.00 72 ILE A C 1
ATOM 547 O O . ILE A 1 72 ? -4.712 3.778 12.283 1.00 95.00 72 ILE A O 1
ATOM 551 N N . SER A 1 73 ? -6.350 4.426 10.871 1.00 95.31 73 SER A N 1
ATOM 552 C CA . SER A 1 73 ? -7.341 4.801 11.874 1.00 95.31 73 SER A CA 1
ATOM 553 C C . SER A 1 73 ? -8.417 3.725 11.915 1.00 95.31 73 SER A C 1
ATOM 555 O O . SER A 1 73 ? -8.940 3.326 10.873 1.00 95.31 73 SER A O 1
ATOM 557 N N . LEU A 1 74 ? -8.731 3.238 13.110 1.00 96.50 74 LEU A N 1
ATOM 558 C CA . LEU A 1 74 ? -9.684 2.155 13.322 1.00 96.50 74 LEU A CA 1
ATOM 559 C C . LEU A 1 74 ? -11.033 2.683 13.801 1.00 96.50 74 LEU A C 1
ATOM 561 O O . LEU A 1 74 ? -11.126 3.745 14.418 1.00 96.50 74 LEU A O 1
ATOM 565 N N . GLU A 1 75 ? -12.076 1.903 13.553 1.00 95.50 75 GLU A N 1
ATOM 566 C CA . GLU A 1 75 ? -13.362 2.090 14.213 1.00 95.50 75 GLU A CA 1
ATOM 567 C C . GLU A 1 75 ? -13.244 1.909 15.734 1.00 95.50 75 GLU A C 1
ATOM 569 O O . GLU A 1 75 ? -12.361 1.218 16.253 1.00 95.50 75 GLU A O 1
ATOM 574 N N . GLN A 1 76 ? -14.153 2.545 16.472 1.00 94.06 76 GLN A N 1
ATOM 575 C CA . GLN A 1 76 ? -14.138 2.506 17.928 1.00 94.06 76 GLN A CA 1
ATOM 576 C C . GLN A 1 76 ? -14.284 1.065 18.440 1.00 94.06 76 GLN A C 1
ATOM 578 O O . GLN A 1 76 ? -15.145 0.314 17.994 1.00 94.06 76 GLN A O 1
ATOM 583 N N . GLY A 1 77 ? -13.437 0.682 19.398 1.00 93.12 77 GLY A N 1
ATOM 584 C CA . GLY A 1 77 ? -13.441 -0.663 19.985 1.00 93.12 77 GLY A CA 1
ATOM 585 C C . GLY A 1 77 ? -12.604 -1.702 19.229 1.00 93.12 77 GLY A C 1
ATOM 586 O O . GLY A 1 77 ? -12.419 -2.799 19.750 1.00 93.12 77 GLY A O 1
ATOM 587 N N . ARG A 1 78 ? -12.040 -1.368 18.060 1.00 93.88 78 ARG A N 1
ATOM 588 C CA . ARG A 1 78 ? -11.093 -2.230 17.335 1.00 93.88 78 ARG A CA 1
ATOM 589 C C . ARG A 1 78 ? -9.653 -1.976 17.774 1.00 93.88 78 ARG A C 1
ATOM 591 O O . ARG A 1 78 ? -9.287 -0.863 18.153 1.00 93.88 78 ARG A O 1
ATOM 598 N N . ARG A 1 79 ? -8.802 -3.004 17.692 1.00 94.06 79 ARG A N 1
ATOM 599 C CA . ARG A 1 79 ? -7.365 -2.898 18.004 1.00 94.06 79 ARG A CA 1
ATOM 600 C C . ARG A 1 79 ? -6.508 -3.270 16.805 1.00 94.06 79 ARG A C 1
ATOM 602 O O . ARG A 1 79 ? -6.801 -4.216 16.085 1.00 94.06 79 ARG A O 1
ATOM 609 N N . ILE A 1 80 ? -5.363 -2.602 16.669 1.00 91.62 80 ILE A N 1
ATOM 610 C CA . ILE A 1 80 ? -4.437 -2.816 15.545 1.00 91.62 80 ILE A CA 1
ATOM 611 C C . ILE A 1 80 ? -3.951 -4.266 15.420 1.00 91.62 80 ILE A C 1
ATOM 613 O O . ILE A 1 80 ? -3.779 -4.764 14.312 1.00 91.62 80 ILE A O 1
ATOM 617 N N . LYS A 1 81 ? -3.796 -4.971 16.549 1.00 93.44 81 LYS A N 1
ATOM 618 C CA . LYS A 1 81 ? -3.371 -6.380 16.579 1.00 93.44 81 LYS A CA 1
ATOM 619 C C . LYS A 1 81 ? -4.356 -7.324 15.883 1.00 93.44 81 LYS A C 1
ATOM 621 O O . LYS A 1 81 ? -3.956 -8.403 15.473 1.00 93.44 81 LYS A O 1
ATOM 626 N N . GLU A 1 82 ? -5.626 -6.939 15.776 1.00 93.62 82 GLU A N 1
ATOM 627 C CA . GLU A 1 82 ? -6.662 -7.756 15.133 1.00 93.62 82 GLU A CA 1
ATOM 628 C C . GLU A 1 82 ? -6.533 -7.728 13.608 1.00 93.62 82 GLU A C 1
ATOM 630 O O . GLU A 1 82 ? -6.906 -8.690 12.945 1.00 93.62 82 GLU A O 1
ATOM 635 N N . ILE A 1 83 ? -5.963 -6.651 13.056 1.00 94.56 83 ILE A N 1
ATOM 636 C CA . ILE A 1 83 ? -5.873 -6.444 11.608 1.00 94.56 83 ILE A CA 1
ATOM 637 C C . ILE A 1 83 ? -4.442 -6.466 11.064 1.00 94.56 83 ILE A C 1
ATOM 639 O O . ILE A 1 83 ? -4.264 -6.525 9.851 1.00 94.56 83 ILE A O 1
ATOM 643 N N . SER A 1 84 ? -3.415 -6.432 11.921 1.00 93.06 84 SER A N 1
ATOM 644 C CA . SER A 1 84 ? -2.014 -6.300 11.494 1.00 93.06 84 SER A CA 1
ATOM 645 C C . SER A 1 84 ? -1.600 -7.374 10.489 1.00 93.06 84 SER A C 1
ATOM 647 O O . SER A 1 84 ? -0.994 -7.056 9.472 1.00 93.06 84 SER A O 1
ATOM 649 N N . ASN A 1 85 ? -1.993 -8.629 10.723 1.00 95.12 85 ASN A N 1
ATOM 650 C CA . ASN A 1 85 ? -1.677 -9.732 9.814 1.00 95.12 85 ASN A CA 1
ATOM 651 C C . ASN A 1 85 ? -2.401 -9.592 8.471 1.00 95.12 85 ASN A C 1
ATOM 653 O O . ASN A 1 85 ? -1.818 -9.862 7.426 1.00 95.12 85 ASN A O 1
ATOM 657 N N . ALA A 1 86 ? -3.656 -9.136 8.482 1.00 95.38 86 ALA A N 1
ATOM 658 C CA . ALA A 1 86 ? -4.408 -8.905 7.254 1.00 95.38 86 ALA A CA 1
ATOM 659 C C . ALA A 1 86 ? -3.768 -7.788 6.415 1.00 95.38 86 ALA A C 1
ATOM 661 O O . ALA A 1 86 ? -3.620 -7.939 5.205 1.00 95.38 86 ALA A O 1
ATOM 662 N N . VAL A 1 87 ? -3.313 -6.707 7.056 1.00 95.06 87 VAL A N 1
ATOM 663 C CA . VAL A 1 87 ? -2.586 -5.615 6.388 1.00 95.06 87 VAL A CA 1
ATOM 664 C C . VAL A 1 87 ? -1.277 -6.123 5.778 1.00 95.06 87 VAL A C 1
ATOM 666 O O . VAL A 1 87 ? -1.007 -5.837 4.611 1.00 95.06 87 VAL A O 1
ATOM 669 N N . SER A 1 88 ? -0.493 -6.913 6.521 1.00 94.44 88 SER A N 1
ATOM 670 C CA . SER A 1 88 ? 0.739 -7.524 6.001 1.00 94.44 88 SER A CA 1
ATOM 671 C C . SER A 1 88 ? 0.472 -8.406 4.782 1.00 94.44 88 SER A C 1
ATOM 673 O O . SER A 1 88 ? 1.160 -8.271 3.775 1.00 94.44 88 SER A O 1
ATOM 675 N N . ASN A 1 89 ? -0.584 -9.224 4.813 1.00 95.94 89 ASN A N 1
ATOM 676 C CA . ASN A 1 89 ? -0.960 -10.073 3.681 1.00 95.94 89 ASN A CA 1
ATOM 677 C C . ASN A 1 89 ? -1.312 -9.256 2.427 1.00 95.94 89 ASN A C 1
ATOM 679 O O . ASN A 1 89 ? -0.973 -9.659 1.313 1.00 95.94 89 ASN A O 1
ATOM 683 N N . VAL A 1 90 ? -1.978 -8.103 2.584 1.00 95.88 90 VAL A N 1
ATOM 684 C CA . VAL A 1 90 ? -2.255 -7.198 1.456 1.00 95.88 90 VAL A CA 1
ATOM 685 C C . VAL A 1 90 ? -0.946 -6.661 0.878 1.00 95.88 90 VAL A C 1
ATOM 687 O O . VAL A 1 90 ? -0.777 -6.677 -0.340 1.00 95.88 90 VAL A O 1
ATOM 690 N N . PHE A 1 91 ? -0.000 -6.232 1.720 1.00 93.88 91 PHE A N 1
ATOM 691 C CA . PHE A 1 91 ? 1.307 -5.782 1.241 1.00 93.88 91 PHE A CA 1
ATOM 692 C C . PHE A 1 91 ? 2.058 -6.884 0.496 1.00 93.88 91 PHE A C 1
ATOM 694 O O . PHE A 1 91 ? 2.447 -6.675 -0.651 1.00 93.88 91 PHE A O 1
ATOM 701 N N . GLU A 1 92 ? 2.216 -8.060 1.099 1.00 93.81 92 GLU A N 1
ATOM 702 C CA . GLU A 1 92 ? 2.929 -9.186 0.489 1.00 93.81 92 GLU A CA 1
ATOM 703 C C . GLU A 1 92 ? 2.335 -9.561 -0.871 1.00 93.81 92 GLU A C 1
ATOM 705 O O . GLU A 1 92 ? 3.061 -9.698 -1.856 1.00 93.81 92 GLU A O 1
ATOM 710 N N . ARG A 1 93 ? 1.003 -9.646 -0.963 1.00 95.19 93 ARG A N 1
ATOM 711 C CA . ARG A 1 93 ? 0.300 -9.965 -2.211 1.00 95.19 93 ARG A CA 1
ATOM 712 C C . ARG A 1 93 ? 0.526 -8.914 -3.295 1.00 95.19 93 ARG A C 1
ATOM 714 O O . ARG A 1 93 ? 0.719 -9.266 -4.461 1.00 95.19 93 ARG A O 1
ATOM 721 N N . GLU A 1 94 ? 0.472 -7.635 -2.943 1.00 94.25 94 GLU A N 1
ATOM 722 C CA . GLU A 1 94 ? 0.624 -6.543 -3.906 1.00 94.25 94 GLU A CA 1
ATOM 723 C C . GLU A 1 94 ? 2.078 -6.397 -4.376 1.00 94.25 94 GLU A C 1
ATOM 725 O O . GLU A 1 94 ? 2.316 -6.238 -5.576 1.00 94.25 94 GLU A O 1
ATOM 730 N N . PHE A 1 95 ? 3.053 -6.563 -3.478 1.00 92.56 95 PHE A N 1
ATOM 731 C CA . PHE A 1 95 ? 4.476 -6.559 -3.829 1.00 92.56 95 PHE A CA 1
ATOM 732 C C . PHE A 1 95 ? 4.896 -7.805 -4.616 1.00 92.56 95 PHE A C 1
ATOM 734 O O . PHE A 1 95 ? 5.630 -7.677 -5.595 1.00 92.56 95 PHE A O 1
ATOM 741 N N . ALA A 1 96 ? 4.352 -8.988 -4.314 1.00 93.44 96 ALA A N 1
ATOM 742 C CA . ALA A 1 96 ? 4.580 -10.189 -5.125 1.00 93.44 96 ALA A CA 1
ATOM 743 C C . ALA A 1 96 ? 4.120 -10.011 -6.588 1.00 93.44 96 ALA A C 1
ATOM 745 O O . ALA A 1 96 ? 4.690 -10.597 -7.509 1.00 93.44 96 ALA A O 1
ATOM 746 N N . ASN A 1 97 ? 3.113 -9.162 -6.823 1.00 93.44 97 ASN A N 1
ATOM 747 C CA . ASN A 1 97 ? 2.558 -8.878 -8.147 1.00 93.44 97 ASN A CA 1
ATOM 748 C C . ASN A 1 97 ? 3.078 -7.577 -8.781 1.00 93.44 97 ASN A C 1
ATOM 750 O O . ASN A 1 97 ? 2.593 -7.175 -9.846 1.00 93.44 97 ASN A O 1
ATOM 754 N N . ILE A 1 98 ? 4.077 -6.920 -8.186 1.00 91.56 98 ILE A N 1
ATOM 755 C CA . ILE A 1 98 ? 4.496 -5.577 -8.602 1.00 91.56 98 ILE A CA 1
ATOM 756 C C . ILE A 1 98 ? 5.023 -5.520 -10.040 1.00 91.56 98 ILE A C 1
ATOM 758 O O . ILE A 1 98 ? 4.767 -4.558 -10.758 1.00 91.56 98 ILE A O 1
ATOM 762 N N . ARG A 1 99 ? 5.686 -6.577 -10.529 1.00 90.31 99 ARG A N 1
ATOM 763 C CA . ARG A 1 99 ? 6.175 -6.632 -11.920 1.00 90.31 99 ARG A CA 1
ATOM 764 C C . ARG A 1 99 ? 5.028 -6.615 -12.927 1.00 90.31 99 ARG A C 1
ATOM 766 O O . ARG A 1 99 ? 5.068 -5.865 -13.902 1.00 90.31 99 ARG A O 1
ATOM 773 N N . LYS A 1 100 ? 3.979 -7.400 -12.660 1.00 91.50 100 LYS A N 1
ATOM 774 C CA . LYS A 1 100 ? 2.748 -7.403 -13.461 1.00 91.50 100 LYS A CA 1
ATOM 775 C C . LYS A 1 100 ? 2.054 -6.047 -13.378 1.00 91.50 100 LYS A C 1
ATOM 777 O O . LYS A 1 100 ? 1.639 -5.511 -14.400 1.00 91.50 100 LYS A O 1
ATOM 782 N N . PHE A 1 101 ? 1.995 -5.463 -12.183 1.00 91.50 101 PHE A N 1
ATOM 783 C CA . PHE A 1 101 ? 1.449 -4.126 -11.981 1.00 91.50 101 PHE A CA 1
ATOM 784 C C . PHE A 1 101 ? 2.185 -3.062 -12.814 1.00 91.50 101 PHE A C 1
ATOM 786 O O . PHE A 1 101 ? 1.534 -2.277 -13.500 1.00 91.50 101 PHE A O 1
ATOM 793 N N . CYS A 1 102 ? 3.521 -3.064 -12.829 1.00 88.75 102 CYS A N 1
ATOM 794 C CA . CYS A 1 102 ? 4.320 -2.154 -13.653 1.00 88.75 102 CYS A CA 1
ATOM 795 C C . CYS A 1 102 ? 4.041 -2.332 -15.155 1.00 88.75 102 CYS A C 1
ATOM 797 O O . CYS A 1 102 ? 3.939 -1.340 -15.880 1.00 88.75 102 CYS A O 1
ATOM 799 N N . ALA A 1 103 ? 3.870 -3.573 -15.623 1.00 88.19 103 ALA A N 1
ATOM 800 C CA . ALA A 1 103 ? 3.481 -3.852 -17.006 1.00 88.19 103 ALA A CA 1
ATOM 801 C C . ALA A 1 103 ? 2.069 -3.324 -17.328 1.00 88.19 103 ALA A C 1
ATOM 803 O O . ALA A 1 103 ? 1.857 -2.678 -18.351 1.00 88.19 103 ALA A O 1
ATOM 804 N N . ASP A 1 104 ? 1.099 -3.525 -16.436 1.00 89.44 104 ASP A N 1
ATOM 805 C CA . ASP A 1 104 ? -0.258 -2.992 -16.599 1.00 89.44 104 ASP A CA 1
ATOM 806 C C . ASP A 1 104 ? -0.288 -1.454 -16.595 1.00 89.44 104 ASP A C 1
ATOM 808 O O . ASP A 1 104 ? -1.031 -0.826 -17.359 1.00 89.44 104 ASP A O 1
ATOM 812 N N . LEU A 1 105 ? 0.546 -0.835 -15.757 1.00 86.25 105 LEU A N 1
ATOM 813 C CA . LEU A 1 105 ? 0.685 0.613 -15.666 1.00 86.25 105 LEU A CA 1
ATOM 814 C C . LEU A 1 105 ? 1.302 1.213 -16.935 1.00 86.25 105 LEU A C 1
ATOM 816 O O . LEU A 1 105 ? 0.831 2.250 -17.408 1.00 86.25 105 LEU A O 1
ATOM 820 N N . SER A 1 106 ? 2.309 0.565 -17.527 1.00 82.88 106 SER A N 1
ATOM 821 C CA . SER A 1 106 ? 2.925 1.034 -18.775 1.00 82.88 106 SER A CA 1
ATOM 822 C C . SER A 1 106 ? 1.939 0.987 -19.951 1.00 82.88 106 SER A C 1
ATOM 824 O O . SER A 1 106 ? 1.885 1.935 -20.746 1.00 82.88 106 SER A O 1
ATOM 826 N N . MET A 1 107 ? 1.067 -0.029 -19.979 1.00 85.12 107 MET A N 1
ATOM 827 C CA . MET A 1 107 ? -0.043 -0.166 -20.931 1.00 85.12 107 MET A CA 1
ATOM 828 C C . MET A 1 107 ? -1.174 0.860 -20.734 1.00 85.12 107 MET A C 1
ATOM 830 O O . MET A 1 107 ? -2.077 0.929 -21.562 1.00 85.12 107 MET A O 1
ATOM 834 N N . GLY A 1 108 ? -1.141 1.676 -19.675 1.00 80.12 108 GLY A N 1
ATOM 835 C CA . GLY A 1 108 ? -2.156 2.705 -19.426 1.00 80.12 108 GLY A CA 1
ATOM 836 C C . GLY A 1 108 ? -3.455 2.173 -18.817 1.00 80.12 108 GLY A C 1
ATOM 837 O O . GLY A 1 108 ? -4.473 2.851 -18.879 1.00 80.12 108 GLY A O 1
ATOM 838 N N . ARG A 1 109 ? -3.436 0.985 -18.194 1.00 82.25 109 ARG A N 1
ATOM 839 C CA . ARG A 1 109 ? -4.622 0.394 -17.539 1.00 82.25 109 ARG A CA 1
ATOM 840 C C . ARG A 1 109 ? -5.028 1.091 -16.236 1.00 82.25 109 ARG A C 1
ATOM 842 O O . ARG A 1 109 ? -6.068 0.769 -15.670 1.00 82.25 109 ARG A O 1
ATOM 849 N N . TYR A 1 110 ? -4.215 2.029 -15.751 1.00 78.38 110 TYR A N 1
ATOM 850 C CA . TYR A 1 110 ? -4.484 2.809 -14.547 1.00 78.38 110 TYR A CA 1
ATOM 851 C C . TYR A 1 110 ? -4.540 4.298 -14.880 1.00 78.38 110 TYR A C 1
ATOM 853 O O . TYR A 1 110 ? -3.598 4.852 -15.450 1.00 78.38 110 TYR A O 1
ATOM 861 N N . THR A 1 111 ? -5.620 4.957 -14.460 1.00 72.06 111 THR A N 1
ATOM 862 C CA . THR A 1 111 ? -5.780 6.408 -14.576 1.00 72.06 111 THR A CA 1
ATOM 863 C C . THR A 1 111 ? -4.819 7.121 -13.631 1.00 72.06 111 THR A C 1
ATOM 865 O O . THR A 1 111 ? -4.806 6.883 -12.416 1.00 72.06 111 THR A O 1
ATOM 868 N N . VAL A 1 112 ? -3.981 7.991 -14.190 1.00 67.19 112 VAL A N 1
ATOM 869 C CA . VAL A 1 112 ? -2.946 8.708 -13.436 1.00 67.19 112 VAL A CA 1
ATOM 870 C C . VAL A 1 112 ? -3.404 10.115 -13.058 1.00 67.19 112 VAL A C 1
ATOM 872 O O . VAL A 1 112 ? -3.021 10.562 -11.988 1.00 67.19 112 VAL A O 1
ATOM 875 N N . CYS A 1 113 ? -4.286 10.744 -13.830 1.00 57.25 113 CYS A N 1
ATOM 876 C CA . CYS A 1 113 ? -5.004 11.975 -13.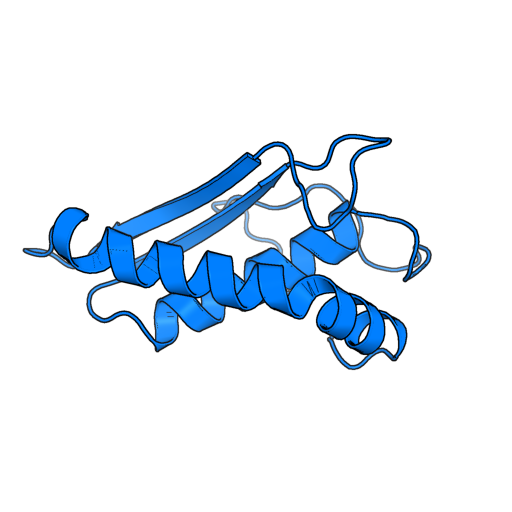501 1.00 57.25 113 CYS A CA 1
ATOM 877 C C . CYS A 1 113 ? -6.407 11.876 -14.096 1.00 57.25 113 CYS A C 1
ATOM 879 O O . CYS A 1 113 ? -6.507 11.264 -15.186 1.00 57.25 113 CYS A O 1
#

Sequence (113 aa):
LNGLISMNWPMGTEAAAGKNRVSQAGKIYNVLAHKIAKQGYREIDGIKEVYIIILSRIGTPIDDPPMVTAQISLEQGRRIKEISNAVSNVFEREFANIRKFCADLSMGRYTVC

Foldseek 3Di:
DPPDDDPPDDDDPDDLPPDQLQPDLVNLVRQLQVVLQVCLVVPPPFWPGKGWDFAADPPDDSLDTPDIDIDTDGHPPDDCVVCVVVSVVSVVVSSVCSVVSSVCRNVVVDDSD

Radius of gyration: 14.41 Å; chains: 1; bounding box: 34×30×41 Å